Protein AF-A0A8X6G9B3-F1 (afdb_monomer_lite)

Radius of gyration: 15.88 Å; chains: 1; bounding box: 30×25×44 Å

Structure (mmCIF, N/CA/C/O backbone):
data_AF-A0A8X6G9B3-F1
#
_entry.id   AF-A0A8X6G9B3-F1
#
loop_
_atom_site.group_PDB
_atom_site.id
_atom_site.type_symbol
_atom_site.label_atom_id
_at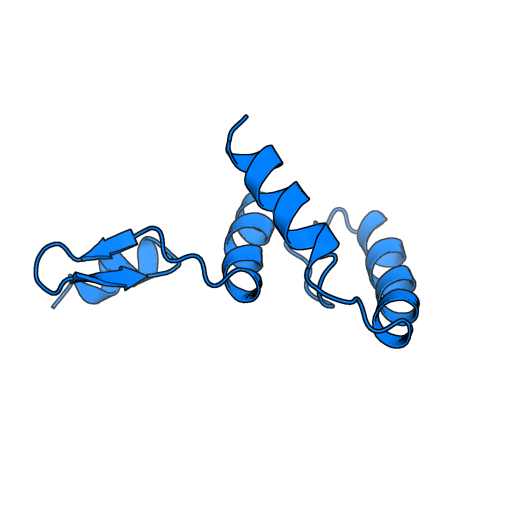om_site.label_alt_id
_atom_site.label_comp_id
_atom_site.label_asym_id
_atom_site.label_entity_id
_atom_site.label_seq_id
_atom_site.pdbx_PDB_ins_code
_atom_site.Cartn_x
_atom_site.Cartn_y
_atom_site.Cartn_z
_atom_site.occupancy
_atom_site.B_iso_or_equiv
_atom_site.auth_seq_id
_atom_site.auth_comp_id
_atom_site.auth_asym_id
_atom_site.auth_atom_id
_atom_site.pdbx_PDB_model_num
ATOM 1 N N . MET A 1 1 ? -12.645 -11.717 -8.247 1.00 44.47 1 MET A N 1
ATOM 2 C CA . MET A 1 1 ? -13.353 -10.842 -9.209 1.00 44.47 1 MET A CA 1
ATOM 3 C C . MET A 1 1 ? -13.541 -9.406 -8.705 1.00 44.47 1 MET A C 1
ATOM 5 O O . MET A 1 1 ? -13.356 -8.497 -9.496 1.00 44.47 1 MET A O 1
ATOM 9 N N . HIS A 1 2 ? -13.801 -9.162 -7.410 1.00 34.28 2 HIS A N 1
ATOM 10 C CA . HIS A 1 2 ? -13.933 -7.798 -6.848 1.00 34.28 2 HIS A CA 1
ATOM 11 C C . HIS A 1 2 ? -12.637 -6.956 -6.898 1.00 34.28 2 HIS A C 1
ATOM 13 O O . HIS A 1 2 ? -12.673 -5.749 -7.094 1.00 34.28 2 HIS A O 1
ATOM 19 N N . TYR A 1 3 ? -11.480 -7.620 -6.797 1.00 34.94 3 TYR A N 1
ATOM 20 C CA . TYR A 1 3 ? -10.151 -6.999 -6.862 1.00 34.94 3 TYR A CA 1
ATOM 21 C C . TYR A 1 3 ? -9.832 -6.365 -8.227 1.00 34.94 3 TYR A C 1
ATOM 23 O O . TYR A 1 3 ? -9.196 -5.323 -8.285 1.00 34.94 3 TYR A O 1
ATOM 31 N N . LEU A 1 4 ? -10.300 -6.968 -9.327 1.00 36.03 4 LEU A N 1
ATOM 32 C CA . LEU A 1 4 ? -10.053 -6.445 -10.675 1.00 36.03 4 LEU A CA 1
ATOM 33 C C . LEU A 1 4 ? -10.896 -5.190 -10.965 1.00 36.03 4 LEU A C 1
ATOM 35 O O . LEU A 1 4 ? -10.447 -4.303 -11.679 1.00 36.03 4 LEU A O 1
ATOM 39 N N . LYS A 1 5 ? -12.100 -5.106 -10.378 1.00 37.84 5 LYS A N 1
ATOM 40 C CA . LYS A 1 5 ? -13.041 -3.991 -10.558 1.00 37.84 5 LYS A CA 1
ATOM 41 C C . LYS A 1 5 ? -12.510 -2.697 -9.921 1.00 37.84 5 LYS A C 1
ATOM 43 O O . LYS A 1 5 ? -12.461 -1.675 -10.586 1.00 37.84 5 LYS A O 1
ATOM 48 N N . ILE A 1 6 ? -11.998 -2.783 -8.688 1.00 44.72 6 ILE A N 1
ATOM 49 C CA . ILE A 1 6 ? -11.429 -1.634 -7.954 1.00 44.72 6 ILE A CA 1
ATOM 50 C C . ILE A 1 6 ? -10.182 -1.074 -8.663 1.00 44.72 6 ILE A C 1
ATOM 52 O O . ILE A 1 6 ? -9.974 0.134 -8.692 1.00 44.72 6 ILE A O 1
ATOM 56 N N . VAL A 1 7 ? -9.369 -1.939 -9.278 1.00 46.47 7 VAL A N 1
ATOM 57 C CA . VAL A 1 7 ? -8.177 -1.520 -10.033 1.00 46.47 7 VAL A CA 1
ATOM 58 C C . VAL A 1 7 ? -8.556 -0.780 -11.323 1.00 46.47 7 VAL A C 1
ATOM 60 O O . VAL A 1 7 ? -7.916 0.214 -11.646 1.00 46.47 7 VAL A O 1
ATOM 63 N N . CYS A 1 8 ? -9.608 -1.200 -12.035 1.00 39.88 8 CYS A N 1
ATOM 64 C CA . CYS A 1 8 ? -10.059 -0.517 -13.254 1.00 39.88 8 CYS A CA 1
ATOM 65 C C . CYS A 1 8 ? -10.603 0.897 -12.997 1.00 39.88 8 CYS A C 1
ATOM 67 O O . CYS A 1 8 ? -10.312 1.797 -13.782 1.00 39.88 8 CYS A O 1
ATOM 69 N N . ASP A 1 9 ? -11.326 1.118 -11.895 1.00 38.69 9 ASP A N 1
ATOM 70 C CA . ASP A 1 9 ? -11.927 2.427 -11.596 1.00 38.69 9 ASP A CA 1
ATOM 71 C C . ASP A 1 9 ? -10.877 3.480 -11.150 1.00 38.69 9 ASP A C 1
ATOM 73 O O . ASP A 1 9 ? -11.061 4.683 -11.353 1.00 38.69 9 ASP A O 1
ATOM 77 N N . LEU A 1 10 ? -9.722 3.051 -10.614 1.00 43.41 10 LEU A N 1
ATOM 78 C CA . LEU A 1 10 ? -8.595 3.935 -10.258 1.00 43.41 10 LEU A CA 1
ATOM 79 C C . LEU A 1 10 ? -7.682 4.309 -11.441 1.00 43.41 10 LEU A C 1
ATOM 81 O O . LEU A 1 10 ? -6.981 5.318 -11.374 1.00 43.41 10 LEU A O 1
ATOM 85 N N . LEU A 1 11 ? -7.684 3.529 -12.526 1.00 46.28 11 LEU A N 1
ATOM 86 C CA . LEU A 1 11 ? -6.856 3.801 -13.710 1.00 46.28 11 LEU A CA 1
ATOM 87 C C . LEU A 1 11 ? -7.401 4.952 -14.576 1.00 46.28 11 LEU A C 1
ATOM 89 O O . LEU A 1 11 ? -6.647 5.531 -15.351 1.00 46.28 11 LEU A O 1
ATOM 93 N N . LEU A 1 12 ? -8.683 5.311 -14.431 1.00 46.22 12 LEU A N 1
ATOM 94 C CA . LEU A 1 12 ? -9.320 6.411 -15.173 1.00 46.22 12 LEU A CA 1
ATOM 95 C C . LEU A 1 12 ? -9.260 7.766 -14.447 1.00 46.22 12 LEU A C 1
ATOM 97 O O . LEU A 1 12 ? -9.397 8.804 -15.087 1.00 46.22 12 LEU A O 1
ATOM 101 N N . SER A 1 13 ? -9.062 7.778 -13.126 1.00 41.03 13 SER A N 1
ATOM 102 C CA . SER A 1 13 ? -9.171 8.991 -12.299 1.00 41.03 13 SER A CA 1
ATOM 103 C C . SER A 1 13 ? -7.838 9.694 -12.037 1.00 41.03 13 SER A C 1
ATOM 105 O O . SER A 1 13 ? -7.813 10.894 -11.767 1.00 41.03 13 SER A O 1
ATOM 107 N N . HIS A 1 14 ? -6.717 8.979 -12.112 1.00 46.81 14 HIS A N 1
ATOM 108 C CA . HIS A 1 14 ? -5.407 9.532 -11.786 1.00 46.81 14 HIS A CA 1
ATOM 109 C C . HIS A 1 14 ? -4.667 9.890 -13.072 1.00 46.81 14 HIS A C 1
ATOM 111 O O . HIS A 1 14 ? -3.973 9.055 -13.643 1.00 46.81 14 HIS A O 1
ATOM 117 N N . GLY A 1 15 ? -4.826 11.140 -13.522 1.00 49.00 15 GLY A N 1
ATOM 118 C CA . GLY A 1 15 ? -4.088 11.726 -14.640 1.00 49.00 15 GLY A CA 1
ATOM 119 C C . GLY A 1 15 ? -2.584 11.477 -14.514 1.00 49.00 15 GLY A C 1
ATOM 120 O O . GLY A 1 15 ? -1.876 12.164 -13.778 1.00 49.00 15 GLY A O 1
ATOM 121 N N . ILE A 1 16 ? -2.108 10.457 -15.225 1.00 55.81 16 ILE A N 1
ATOM 122 C CA . ILE A 1 16 ? -0.707 10.057 -15.270 1.00 55.81 16 ILE A CA 1
ATOM 123 C C . ILE A 1 16 ? 0.050 11.188 -15.964 1.00 55.81 16 ILE A C 1
ATOM 125 O O . ILE A 1 16 ? -0.122 11.432 -17.157 1.00 55.81 16 ILE A O 1
ATOM 129 N N . ASN A 1 17 ? 0.872 11.908 -15.203 1.00 44.59 17 ASN A N 1
ATOM 130 C CA . ASN A 1 17 ? 1.718 12.968 -15.734 1.00 44.59 17 ASN A CA 1
ATOM 131 C C . ASN A 1 17 ? 2.695 12.331 -16.741 1.00 44.59 17 ASN A C 1
ATOM 133 O O . ASN A 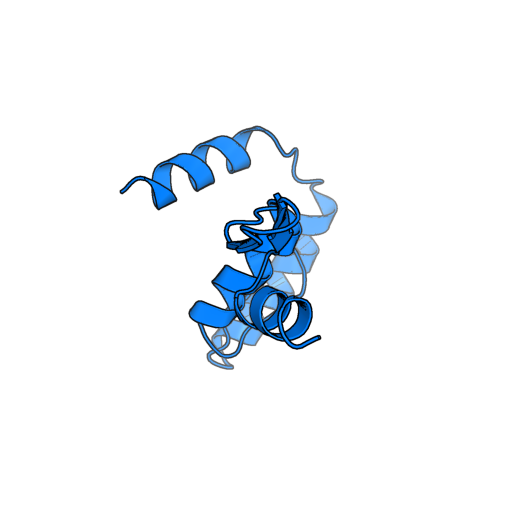1 17 ? 3.498 11.475 -16.364 1.00 44.59 17 ASN A O 1
ATOM 137 N N . GLN A 1 18 ? 2.597 12.698 -18.024 1.00 52.12 18 GLN A N 1
ATOM 138 C CA . GLN A 1 18 ? 3.253 12.006 -19.150 1.00 52.12 18 GLN A CA 1
ATOM 139 C C . GLN A 1 18 ? 4.781 11.845 -18.983 1.00 52.12 18 GLN A C 1
ATOM 141 O O . GLN A 1 18 ? 5.362 10.897 -19.510 1.00 52.12 18 GLN A O 1
ATOM 146 N N . GLY A 1 19 ? 5.432 12.708 -18.192 1.00 49.62 19 GLY A N 1
ATOM 147 C CA . GLY A 1 19 ? 6.861 12.608 -17.869 1.00 49.62 19 GLY A CA 1
ATOM 148 C C . GLY A 1 19 ? 7.248 11.427 -16.963 1.00 49.62 19 GLY A C 1
ATOM 149 O O . GLY A 1 19 ? 8.352 10.902 -17.083 1.00 49.62 19 GLY A O 1
ATOM 150 N N . ILE A 1 20 ? 6.345 10.956 -16.096 1.00 50.88 20 ILE A N 1
ATOM 151 C CA . ILE A 1 20 ? 6.593 9.817 -15.191 1.00 50.88 20 ILE A CA 1
ATOM 152 C C . ILE A 1 20 ? 6.568 8.492 -15.973 1.00 50.88 20 ILE A C 1
ATOM 154 O O . ILE A 1 20 ? 7.385 7.603 -15.726 1.00 50.88 20 ILE A O 1
ATOM 158 N N . PHE A 1 21 ? 5.706 8.400 -16.990 1.00 52.22 21 PHE A N 1
ATOM 159 C CA . PHE A 1 21 ? 5.531 7.208 -17.825 1.00 52.22 21 PHE A CA 1
ATOM 160 C C . PHE A 1 21 ? 6.799 6.832 -18.615 1.00 52.22 21 PHE A C 1
ATOM 162 O O . PHE A 1 21 ? 7.174 5.659 -18.684 1.00 52.22 21 PHE A O 1
ATOM 169 N N . LEU A 1 22 ? 7.511 7.824 -19.168 1.00 54.53 22 LEU A N 1
ATOM 170 C CA . LEU A 1 22 ? 8.731 7.589 -19.953 1.00 54.53 22 LEU A CA 1
ATOM 171 C C . LEU A 1 22 ? 9.889 7.058 -19.094 1.00 54.53 22 LEU A C 1
ATOM 173 O O . LEU A 1 22 ? 10.616 6.159 -19.522 1.00 54.53 22 LEU A O 1
ATOM 177 N N . ALA A 1 23 ? 10.039 7.559 -17.867 1.00 54.81 23 ALA A N 1
ATOM 178 C CA . ALA A 1 23 ? 11.104 7.130 -16.966 1.00 54.81 23 ALA A CA 1
ATOM 179 C C . ALA A 1 23 ? 10.842 5.723 -16.376 1.00 54.81 23 ALA A C 1
ATOM 181 O O . ALA A 1 23 ? 11.770 4.922 -16.239 1.00 54.81 23 ALA A O 1
ATOM 182 N N . GLN A 1 24 ? 9.579 5.359 -16.124 1.00 60.28 24 GLN A N 1
ATOM 183 C CA . GLN A 1 24 ? 9.191 4.024 -15.639 1.00 60.28 24 GLN A CA 1
ATOM 184 C C . GLN A 1 24 ? 9.380 2.902 -16.674 1.00 60.28 24 GLN A C 1
ATOM 186 O O . GLN A 1 24 ? 9.643 1.755 -16.303 1.00 60.28 24 GLN A O 1
ATOM 191 N N . ALA A 1 25 ? 9.308 3.204 -17.973 1.00 62.97 25 ALA A N 1
ATOM 192 C CA . ALA A 1 25 ? 9.489 2.200 -19.022 1.00 62.97 25 ALA A CA 1
ATOM 193 C C . ALA A 1 25 ? 10.887 1.547 -18.993 1.00 62.97 25 ALA A C 1
ATOM 195 O O . ALA A 1 25 ? 11.016 0.353 -19.269 1.00 62.97 25 ALA A O 1
ATOM 196 N N . SER A 1 26 ? 11.932 2.301 -18.633 1.00 62.94 26 SER A N 1
ATOM 197 C CA . SER A 1 26 ? 13.299 1.775 -18.476 1.00 62.94 26 SER A CA 1
ATOM 198 C C . SER A 1 26 ? 13.428 0.874 -17.239 1.00 62.94 26 SER A C 1
ATOM 200 O O . SER A 1 26 ? 13.975 -0.229 -17.313 1.00 62.94 26 SER A O 1
ATOM 202 N N . HIS A 1 27 ? 12.821 1.298 -16.124 1.00 67.75 27 HIS A N 1
ATOM 203 C CA . HIS A 1 27 ? 12.767 0.552 -14.860 1.00 67.75 27 HIS A CA 1
ATOM 204 C C . HIS A 1 27 ? 12.163 -0.844 -15.049 1.00 67.75 27 HIS A C 1
ATOM 206 O O . HIS A 1 27 ? 12.783 -1.851 -14.708 1.00 67.75 27 HIS A O 1
ATOM 212 N N . VAL A 1 28 ? 10.987 -0.927 -15.676 1.00 65.44 28 VAL A N 1
ATOM 213 C CA . VAL A 1 28 ? 10.272 -2.196 -15.904 1.00 65.44 28 VAL A CA 1
ATOM 214 C C . VAL A 1 28 ? 11.044 -3.130 -16.848 1.00 65.44 28 VAL A C 1
ATOM 216 O O . VAL A 1 28 ? 11.059 -4.345 -16.635 1.00 65.44 28 VAL A O 1
ATOM 219 N N . LYS A 1 29 ? 11.724 -2.584 -17.868 1.00 63.47 29 LYS A N 1
ATOM 220 C CA . LYS A 1 29 ? 12.507 -3.366 -18.842 1.00 63.47 29 LYS A CA 1
ATOM 221 C C . LYS A 1 29 ? 13.693 -4.086 -18.198 1.00 63.47 29 LYS A C 1
ATOM 223 O O . LYS A 1 29 ? 13.877 -5.273 -18.456 1.00 63.47 29 LYS A O 1
ATOM 228 N N . HIS A 1 30 ? 14.456 -3.408 -17.338 1.00 60.75 30 HIS A N 1
ATOM 229 C CA . HIS A 1 30 ? 15.620 -4.009 -16.674 1.00 60.75 30 HIS A CA 1
ATOM 230 C C . HIS A 1 30 ? 15.212 -5.101 -15.667 1.00 60.75 30 HIS A C 1
ATOM 232 O O . HIS A 1 30 ? 15.848 -6.145 -15.555 1.00 60.75 30 HIS A O 1
ATOM 238 N N . LEU A 1 31 ? 14.091 -4.915 -14.971 1.00 66.69 31 LEU A N 1
ATOM 239 C CA . LEU A 1 31 ? 13.638 -5.837 -13.922 1.00 66.69 31 LEU A CA 1
ATOM 240 C C . LEU A 1 31 ? 13.010 -7.121 -14.452 1.00 66.69 31 LEU A C 1
ATOM 242 O O . LEU A 1 31 ? 13.022 -8.137 -13.753 1.00 66.69 31 LEU A O 1
ATOM 246 N N . LYS A 1 32 ? 12.522 -7.099 -15.697 1.00 60.59 32 LYS A N 1
ATOM 247 C CA . LYS A 1 32 ? 12.055 -8.299 -16.394 1.00 60.59 32 LYS A CA 1
ATOM 248 C C . LYS A 1 32 ? 13.178 -9.337 -16.548 1.00 60.59 32 LYS A C 1
ATOM 250 O O . LYS A 1 32 ? 12.889 -10.529 -16.518 1.00 60.59 32 LYS A O 1
ATOM 255 N N . ALA A 1 33 ? 14.441 -8.901 -16.623 1.00 62.53 33 ALA A N 1
ATOM 256 C CA . ALA A 1 33 ? 15.608 -9.787 -16.601 1.00 62.53 33 ALA A CA 1
ATOM 257 C C . ALA A 1 33 ? 15.931 -10.320 -15.188 1.00 62.53 33 ALA A C 1
ATOM 259 O O . ALA A 1 33 ? 16.376 -11.456 -15.047 1.00 62.53 33 ALA A O 1
ATOM 260 N N . ASN A 1 34 ? 15.619 -9.551 -14.138 1.00 69.31 34 ASN A N 1
ATOM 261 C CA . ASN A 1 34 ? 15.934 -9.872 -12.738 1.00 69.31 34 ASN A CA 1
ATOM 262 C C . ASN A 1 34 ? 14.822 -10.647 -11.995 1.00 69.31 34 ASN A C 1
ATOM 264 O O . ASN A 1 34 ? 14.911 -10.823 -10.782 1.00 69.31 34 ASN A O 1
ATOM 268 N N . ARG A 1 35 ? 13.766 -11.107 -12.692 1.00 77.38 35 ARG A N 1
ATOM 269 C CA . ARG A 1 35 ? 12.588 -11.810 -12.119 1.00 77.38 35 ARG A CA 1
ATOM 270 C C . ARG A 1 35 ? 11.890 -11.068 -10.962 1.00 77.38 35 ARG A C 1
ATOM 272 O O . ARG A 1 35 ? 11.189 -11.689 -10.165 1.00 77.38 35 ARG A O 1
ATOM 279 N N . LEU A 1 36 ? 12.053 -9.750 -10.872 1.00 85.94 36 LEU A N 1
ATOM 280 C CA . LEU A 1 36 ? 11.365 -8.926 -9.879 1.00 85.94 36 LEU A CA 1
ATOM 281 C C . LEU A 1 36 ? 9.978 -8.509 -10.387 1.00 85.94 36 LEU A C 1
ATOM 283 O O . LEU A 1 36 ? 9.703 -8.516 -11.586 1.00 85.94 36 LEU A O 1
ATOM 287 N N . PHE A 1 37 ? 9.108 -8.117 -9.460 1.00 83.75 37 PHE A N 1
ATOM 288 C CA . PHE A 1 37 ? 7.760 -7.619 -9.718 1.00 83.75 37 PHE A CA 1
ATOM 289 C C . PHE A 1 37 ? 7.753 -6.084 -9.615 1.00 83.75 37 PHE A C 1
ATOM 291 O O . PHE A 1 37 ? 7.731 -5.557 -8.498 1.00 83.75 37 PHE A O 1
ATOM 298 N N . PRO A 1 38 ? 7.815 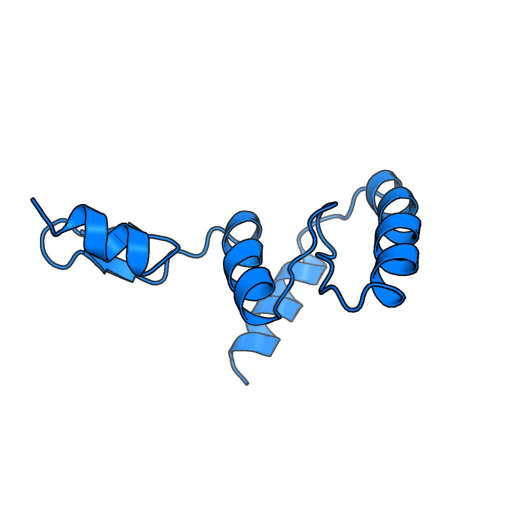-5.349 -10.740 1.00 80.94 38 PRO A N 1
ATOM 299 C CA . PRO A 1 38 ? 7.851 -3.891 -10.726 1.00 80.94 38 PRO A CA 1
ATOM 300 C C . PRO A 1 38 ? 6.483 -3.284 -10.394 1.00 80.94 38 PRO A C 1
ATOM 302 O O . PRO A 1 38 ? 5.442 -3.835 -10.752 1.00 80.94 38 PRO A O 1
ATOM 305 N N . CYS A 1 39 ? 6.500 -2.129 -9.731 1.00 81.12 39 CYS A N 1
ATOM 306 C CA . CYS A 1 39 ? 5.344 -1.249 -9.597 1.00 81.12 39 CYS A CA 1
ATOM 307 C C . CYS A 1 39 ? 5.190 -0.392 -10.859 1.00 81.12 39 CYS A C 1
ATOM 309 O O . CYS A 1 39 ? 6.181 0.079 -11.414 1.00 81.12 39 CYS A O 1
ATOM 311 N N . ASP A 1 40 ? 3.956 -0.177 -11.305 1.00 76.69 40 ASP A N 1
ATOM 312 C CA . ASP A 1 40 ? 3.636 0.688 -12.446 1.00 76.69 40 ASP A CA 1
ATOM 313 C C . ASP A 1 40 ? 3.377 2.150 -12.038 1.00 76.69 40 ASP A C 1
ATOM 315 O O . ASP A 1 40 ? 3.315 3.026 -12.894 1.00 76.69 40 ASP A O 1
ATOM 319 N N . GLN A 1 41 ? 3.298 2.447 -10.736 1.00 76.75 41 GLN A N 1
ATOM 320 C CA . GLN A 1 41 ? 3.087 3.802 -10.208 1.00 76.75 41 GLN A CA 1
ATOM 321 C C . GLN A 1 41 ? 4.345 4.444 -9.602 1.00 76.75 41 GLN A C 1
ATOM 323 O O . GLN A 1 41 ? 4.339 5.634 -9.290 1.00 76.75 41 GLN A O 1
ATOM 328 N N . CYS A 1 42 ? 5.441 3.694 -9.431 1.00 82.56 42 CYS A N 1
ATOM 329 C CA . CYS A 1 42 ? 6.728 4.239 -8.982 1.00 82.56 42 CYS A CA 1
ATOM 330 C C . CYS A 1 42 ? 7.919 3.338 -9.357 1.00 82.56 42 CYS A C 1
ATOM 332 O O . CYS A 1 42 ? 7.743 2.258 -9.908 1.00 82.56 42 CYS A O 1
ATOM 334 N N . PHE A 1 43 ? 9.139 3.751 -9.003 1.00 83.56 43 PHE A N 1
ATOM 335 C CA . PHE A 1 43 ? 10.380 2.987 -9.202 1.00 83.56 43 PHE A CA 1
ATOM 336 C C . PHE A 1 43 ? 10.617 1.910 -8.125 1.00 83.56 43 PHE A C 1
ATOM 338 O O . PHE A 1 43 ? 11.752 1.627 -7.748 1.00 83.56 43 PHE A O 1
ATOM 345 N N . TYR A 1 44 ? 9.556 1.316 -7.578 1.00 84.12 44 TYR A N 1
ATOM 346 C CA . TYR A 1 44 ? 9.680 0.208 -6.631 1.00 84.12 44 TYR A CA 1
ATOM 347 C C . TYR A 1 44 ? 9.601 -1.143 -7.342 1.00 84.12 44 TYR A C 1
ATOM 349 O O . TYR A 1 44 ? 8.889 -1.308 -8.334 1.00 84.12 44 TYR A O 1
ATOM 357 N N . SER A 1 45 ? 10.303 -2.127 -6.786 1.00 85.56 45 SER A N 1
ATOM 358 C CA . SER A 1 45 ? 10.328 -3.501 -7.280 1.00 85.56 45 SER A CA 1
ATOM 359 C C . SER A 1 45 ? 10.269 -4.451 -6.099 1.00 85.56 45 SER A C 1
ATOM 361 O O . SER A 1 45 ? 11.040 -4.324 -5.149 1.00 85.56 45 SER A O 1
ATOM 363 N N . ALA A 1 46 ? 9.359 -5.411 -6.161 1.00 87.06 46 ALA A N 1
ATOM 364 C CA . ALA A 1 46 ? 9.218 -6.438 -5.149 1.00 87.06 46 ALA A CA 1
ATOM 365 C C . ALA A 1 46 ? 9.870 -7.746 -5.601 1.00 87.06 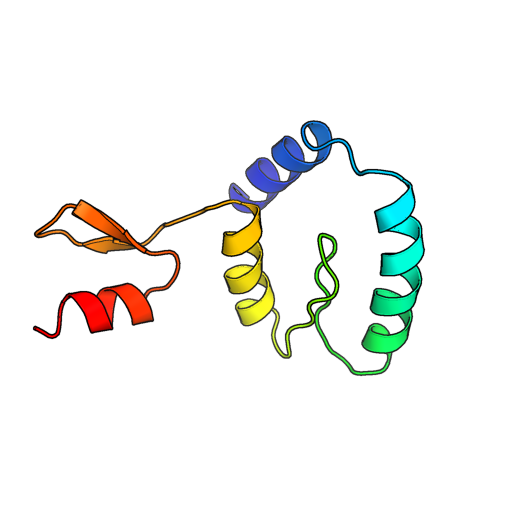46 ALA A C 1
ATOM 367 O O . ALA A 1 46 ? 9.860 -8.085 -6.781 1.00 87.06 46 ALA A O 1
ATOM 368 N N . ILE A 1 47 ? 10.376 -8.523 -4.647 1.00 87.94 47 ILE A N 1
ATOM 369 C CA . ILE A 1 47 ? 10.885 -9.878 -4.911 1.00 87.94 47 ILE A CA 1
ATOM 370 C C . ILE A 1 47 ? 9.722 -10.858 -5.118 1.00 87.94 47 ILE A C 1
ATOM 372 O O . ILE A 1 47 ? 9.843 -11.832 -5.854 1.00 87.94 47 ILE A O 1
ATOM 376 N N . SER A 1 48 ? 8.564 -10.579 -4.512 1.00 85.81 48 SER A N 1
ATOM 377 C CA . SER A 1 48 ? 7.365 -11.403 -4.634 1.00 85.81 48 SER A CA 1
ATOM 378 C C . SER A 1 48 ? 6.140 -10.584 -5.040 1.00 85.81 48 SER A C 1
ATOM 380 O O . SER A 1 48 ? 5.995 -9.410 -4.688 1.00 85.81 48 SER A O 1
ATOM 382 N N . LYS A 1 49 ? 5.186 -11.236 -5.714 1.00 83.50 49 LYS A N 1
ATOM 383 C CA . LYS A 1 49 ? 3.880 -10.639 -6.028 1.00 83.50 49 LYS A CA 1
ATOM 384 C C . LYS A 1 49 ? 3.135 -10.191 -4.764 1.00 83.50 49 LYS A C 1
ATOM 386 O O . LYS A 1 49 ? 2.463 -9.165 -4.780 1.00 83.50 49 LYS A O 1
ATOM 391 N N . ALA A 1 50 ? 3.267 -10.931 -3.661 1.00 84.69 50 ALA A N 1
ATOM 392 C CA . ALA A 1 50 ? 2.630 -10.585 -2.392 1.00 84.69 50 ALA A CA 1
ATOM 393 C C . ALA A 1 50 ? 3.167 -9.264 -1.821 1.00 84.69 50 ALA A C 1
ATOM 395 O O . ALA A 1 50 ? 2.398 -8.468 -1.281 1.00 84.69 50 ALA A O 1
ATOM 396 N N . ASP A 1 51 ? 4.467 -9.006 -1.964 1.00 86.88 51 ASP A N 1
ATOM 397 C CA . ASP A 1 51 ? 5.074 -7.755 -1.510 1.00 86.88 51 ASP A CA 1
ATOM 398 C C . ASP A 1 51 ? 4.720 -6.584 -2.427 1.00 86.88 51 ASP A C 1
ATOM 400 O O . ASP A 1 51 ? 4.479 -5.487 -1.925 1.00 86.88 51 ASP A O 1
ATOM 404 N N . LEU A 1 52 ? 4.554 -6.824 -3.733 1.00 85.44 52 LEU A N 1
ATOM 405 C CA . LEU A 1 52 ? 4.017 -5.815 -4.648 1.00 85.44 52 LEU A CA 1
ATOM 406 C C . LEU A 1 52 ? 2.570 -5.430 -4.282 1.00 85.44 52 LEU A C 1
ATOM 408 O O . LEU A 1 52 ? 2.238 -4.250 -4.221 1.00 85.44 52 LEU A O 1
ATOM 412 N N . VAL A 1 53 ? 1.713 -6.400 -3.947 1.00 85.00 53 VAL A N 1
ATOM 413 C CA . VAL A 1 53 ? 0.332 -6.129 -3.495 1.00 85.00 53 VAL A CA 1
ATOM 414 C C . VAL A 1 53 ? 0.313 -5.326 -2.192 1.00 85.00 53 VAL A C 1
ATOM 416 O O . VAL A 1 53 ? -0.466 -4.384 -2.050 1.00 85.00 53 VAL A O 1
ATOM 419 N N . LYS A 1 54 ? 1.181 -5.659 -1.229 1.00 86.12 54 LYS A N 1
ATOM 420 C CA . LYS A 1 54 ? 1.340 -4.861 -0.002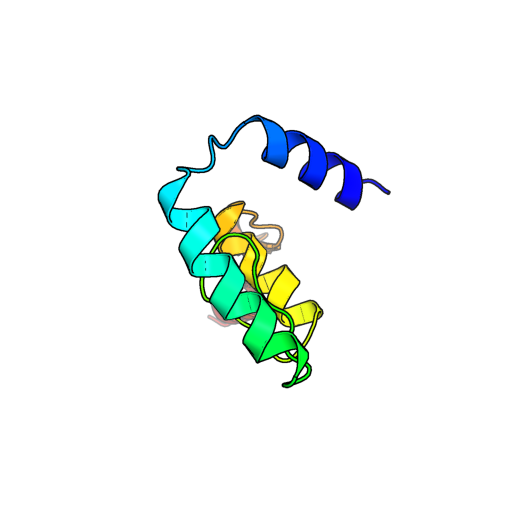 1.00 86.12 54 LYS A CA 1
ATOM 421 C C . LYS A 1 54 ? 1.822 -3.446 -0.319 1.00 86.12 54 LYS A C 1
ATOM 423 O O . LYS A 1 54 ? 1.351 -2.499 0.307 1.00 86.12 54 LYS A O 1
ATOM 428 N N . HIS A 1 55 ? 2.749 -3.309 -1.265 1.00 86.94 55 HIS A N 1
ATOM 429 C CA . HIS A 1 55 ? 3.275 -2.027 -1.710 1.00 86.94 55 HIS A CA 1
ATOM 430 C C . HIS A 1 55 ? 2.180 -1.145 -2.326 1.00 86.94 55 HIS A C 1
ATOM 432 O O . HIS A 1 55 ? 2.096 0.022 -1.953 1.00 86.94 55 HIS A O 1
ATOM 438 N N . TYR A 1 56 ? 1.283 -1.696 -3.155 1.00 83.69 56 TYR A N 1
ATOM 439 C CA . TYR A 1 56 ? 0.172 -0.939 -3.752 1.00 83.69 56 TYR A CA 1
ATOM 440 C C . TYR A 1 56 ? -0.728 -0.244 -2.727 1.00 83.69 56 TYR A C 1
ATOM 442 O O . TYR A 1 56 ? -1.270 0.819 -3.017 1.00 83.69 56 TYR A O 1
ATOM 450 N N . ARG A 1 57 ? -0.812 -0.751 -1.491 1.00 86.56 57 ARG A N 1
ATOM 451 C CA . ARG A 1 57 ? -1.543 -0.082 -0.398 1.00 86.56 57 ARG A CA 1
ATOM 452 C C . ARG A 1 57 ? -0.985 1.302 -0.050 1.00 86.56 57 ARG A C 1
ATOM 454 O O . ARG A 1 57 ? -1.686 2.094 0.570 1.00 86.56 57 ARG A O 1
ATOM 461 N N . LYS A 1 58 ? 0.265 1.610 -0.422 1.00 85.38 58 LYS A N 1
ATOM 462 C CA . LYS A 1 58 ? 0.840 2.960 -0.302 1.00 85.38 58 LYS A CA 1
ATOM 463 C C . LYS A 1 58 ? 0.254 3.934 -1.322 1.00 85.38 58 LYS A C 1
ATOM 465 O O . LYS A 1 58 ? 0.143 5.110 -1.008 1.00 85.38 58 LYS A O 1
ATOM 470 N N . HIS A 1 59 ? -0.114 3.440 -2.501 1.00 82.81 59 HIS A N 1
ATOM 471 C CA . HIS A 1 59 ? -0.723 4.235 -3.561 1.00 82.81 59 HIS A CA 1
ATOM 472 C C . HIS A 1 59 ? -2.231 4.379 -3.355 1.00 82.81 59 HIS A C 1
ATOM 474 O O . HIS A 1 59 ? -2.762 5.479 -3.445 1.00 82.81 59 HIS A O 1
ATOM 480 N N . THR A 1 60 ? -2.915 3.285 -3.010 1.00 82.94 60 THR A N 1
ATOM 481 C CA . THR A 1 60 ? -4.376 3.282 -2.821 1.00 82.94 60 THR A CA 1
ATOM 482 C C . THR A 1 60 ? -4.816 3.787 -1.448 1.00 82.94 60 THR A C 1
ATOM 484 O O . THR A 1 60 ? -5.987 4.087 -1.244 1.00 82.94 60 THR A O 1
ATOM 487 N N . GLY A 1 61 ? -3.908 3.826 -0.469 1.00 84.75 61 GLY A N 1
ATOM 488 C CA . GLY A 1 61 ? -4.239 4.164 0.916 1.00 84.75 61 GLY A CA 1
ATOM 489 C C . GLY A 1 61 ? -5.039 3.082 1.651 1.00 84.75 61 GLY A C 1
ATOM 490 O O . GLY A 1 61 ? -5.469 3.308 2.784 1.00 84.75 61 GLY A O 1
ATOM 491 N N . GLU A 1 62 ? -5.226 1.898 1.058 1.00 86.25 62 GLU A N 1
ATOM 492 C CA . GLU A 1 62 ? -6.009 0.818 1.657 1.00 86.25 62 GLU A CA 1
ATOM 493 C C . GLU A 1 62 ? -5.452 0.369 3.018 1.00 86.25 62 GLU A C 1
ATOM 495 O O . GLU A 1 62 ? -4.290 -0.028 3.178 1.00 86.25 62 GLU A O 1
ATOM 500 N N . ARG A 1 63 ? -6.333 0.360 4.022 1.00 88.50 63 ARG A N 1
ATOM 501 C CA . ARG A 1 63 ? -6.043 -0.100 5.386 1.00 88.50 63 ARG A CA 1
ATOM 502 C C . ARG A 1 63 ? -7.065 -1.158 5.806 1.00 88.50 63 ARG A C 1
ATOM 504 O O . ARG A 1 63 ? -8.047 -0.825 6.477 1.00 88.50 63 ARG A O 1
ATOM 511 N N . PRO A 1 64 ? -6.885 -2.420 5.377 1.00 87.31 64 PRO A N 1
ATOM 512 C CA . PRO A 1 64 ? -7.876 -3.474 5.589 1.00 87.31 64 PRO A CA 1
ATOM 513 C C . PRO A 1 64 ? -7.898 -4.023 7.021 1.00 87.31 64 PRO A C 1
ATOM 515 O O . PRO A 1 64 ? -8.862 -4.673 7.401 1.00 87.31 64 PRO A O 1
ATOM 518 N N . HIS A 1 65 ? -6.860 -3.787 7.825 1.00 90.38 65 HIS A N 1
ATOM 519 C CA . HIS A 1 65 ? -6.758 -4.363 9.166 1.00 90.38 65 HIS A CA 1
ATOM 520 C C . HIS A 1 65 ? -7.199 -3.344 10.214 1.00 90.38 65 HIS A C 1
ATOM 522 O O . HIS A 1 65 ? -6.584 -2.289 10.303 1.00 90.38 65 HIS A O 1
ATOM 528 N N . CYS A 1 66 ? -8.223 -3.645 11.009 1.00 93.12 66 CYS A N 1
ATOM 529 C CA . CYS A 1 66 ? -8.716 -2.767 12.070 1.00 93.12 66 CYS A CA 1
ATOM 530 C C . CYS A 1 66 ? -8.364 -3.341 13.445 1.00 93.12 66 CYS A C 1
ATOM 532 O O . CYS A 1 66 ? -8.451 -4.549 13.642 1.00 93.12 66 CYS A O 1
ATOM 534 N N . CYS A 1 67 ? -7.963 -2.484 14.380 1.00 94.75 67 CYS A N 1
ATOM 535 C CA . CYS A 1 67 ? -7.938 -2.824 15.796 1.00 94.75 67 CYS A CA 1
ATOM 536 C C . CYS A 1 67 ? -9.364 -2.758 16.343 1.00 94.75 67 CYS A C 1
ATOM 538 O O . CYS A 1 67 ? -10.030 -1.740 16.167 1.00 94.75 67 CYS A O 1
ATOM 540 N N . GLU A 1 68 ? -9.821 -3.823 16.992 1.00 92.38 68 GLU A N 1
ATOM 541 C CA . GLU A 1 68 ? -11.179 -3.902 17.545 1.00 92.38 68 GLU A CA 1
ATOM 542 C C . GLU A 1 68 ? -11.343 -3.034 18.799 1.00 92.38 68 GLU A C 1
ATOM 544 O O . GLU A 1 68 ? -12.430 -2.535 19.059 1.00 92.38 68 GLU A O 1
ATOM 549 N N . PHE A 1 69 ? -10.252 -2.769 19.525 1.00 91.25 69 PHE A N 1
ATOM 550 C CA . PHE A 1 69 ? -10.291 -1.991 20.766 1.00 91.25 69 PHE A CA 1
ATOM 551 C C . PHE A 1 69 ? -10.287 -0.476 20.542 1.00 91.25 69 PH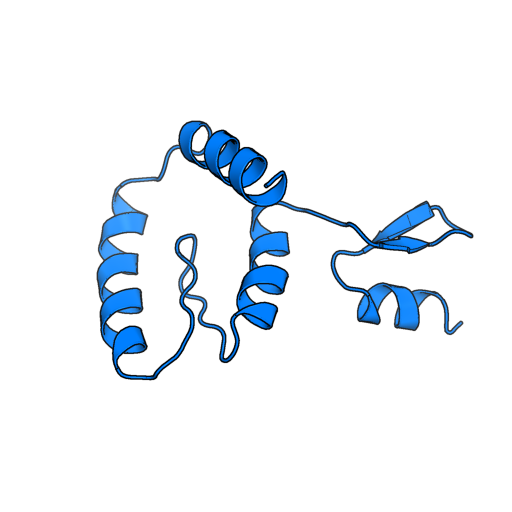E A C 1
ATOM 553 O O . PHE A 1 69 ? -10.979 0.254 21.240 1.00 91.25 69 PHE A O 1
ATOM 560 N N . CYS A 1 70 ? -9.502 0.019 19.580 1.00 94.75 70 CYS A N 1
ATOM 561 C CA . CYS A 1 70 ? -9.334 1.462 19.353 1.00 94.75 70 CYS A CA 1
ATOM 562 C C . CYS A 1 70 ? -9.811 1.936 17.972 1.00 94.75 70 CYS A C 1
ATOM 564 O O . CYS A 1 70 ? -9.665 3.109 17.638 1.00 94.75 70 CYS A O 1
ATOM 566 N N . GLY A 1 71 ? -10.296 1.030 17.116 1.00 92.19 71 GLY A N 1
ATOM 567 C CA . GLY A 1 71 ? -10.751 1.348 15.757 1.00 92.19 71 GLY A CA 1
ATOM 568 C C . GLY A 1 71 ? -9.638 1.731 14.771 1.00 92.19 71 GLY A C 1
ATOM 569 O O . GLY A 1 71 ? -9.905 2.024 13.602 1.00 92.19 71 GLY A O 1
ATOM 570 N N . ARG A 1 72 ? -8.365 1.740 15.195 1.00 94.19 72 ARG A N 1
ATOM 571 C CA . ARG A 1 72 ? -7.251 2.164 14.338 1.00 94.19 72 ARG A CA 1
ATOM 572 C C . ARG A 1 72 ? -7.031 1.179 13.194 1.00 94.19 72 ARG A C 1
ATOM 574 O O . ARG A 1 72 ? -6.929 -0.029 13.403 1.00 94.19 72 ARG A O 1
ATOM 581 N N . ARG A 1 73 ? -6.903 1.709 11.973 1.00 93.12 73 ARG A N 1
ATOM 582 C CA . ARG A 1 73 ? -6.710 0.912 10.754 1.00 93.12 73 ARG A CA 1
ATOM 583 C C . ARG A 1 73 ? -5.253 0.883 10.299 1.00 93.12 73 ARG A C 1
ATOM 585 O O . ARG A 1 73 ? -4.562 1.901 10.306 1.00 93.12 73 ARG A O 1
ATOM 592 N N . PHE A 1 74 ? -4.814 -0.273 9.820 1.00 92.56 74 PHE A N 1
ATOM 593 C CA . PHE A 1 74 ? -3.453 -0.562 9.391 1.00 92.56 74 PHE A CA 1
ATOM 594 C C . PHE A 1 74 ? -3.440 -1.163 7.987 1.00 92.56 74 PHE A C 1
ATOM 596 O O . PHE A 1 74 ? -4.287 -1.977 7.613 1.00 92.56 74 PHE A O 1
ATOM 603 N N . SER A 1 75 ? -2.423 -0.790 7.212 1.00 89.00 75 SER A N 1
ATOM 604 C CA . SER A 1 75 ? -2.186 -1.337 5.876 1.00 89.00 75 SER A CA 1
ATOM 605 C C . SER A 1 75 ? -1.625 -2.758 5.910 1.00 89.00 75 SER A C 1
ATOM 607 O O . SER A 1 75 ? -1.779 -3.475 4.931 1.00 89.00 75 SER A O 1
ATOM 609 N N . LEU A 1 76 ? -1.009 -3.207 7.012 1.00 91.50 76 LEU A N 1
ATOM 610 C CA . LEU A 1 76 ? -0.404 -4.541 7.146 1.00 91.50 76 LEU A CA 1
ATOM 611 C C . LEU A 1 76 ? -0.797 -5.218 8.465 1.00 91.50 76 LEU A C 1
ATOM 613 O O . LEU A 1 76 ? -0.784 -4.580 9.517 1.00 91.50 76 LEU A O 1
ATOM 617 N N . LYS A 1 77 ? -1.042 -6.537 8.427 1.00 90.62 77 LYS A N 1
ATOM 618 C CA . LYS A 1 77 ? -1.373 -7.354 9.611 1.00 90.62 77 LYS A CA 1
ATOM 619 C C . LYS A 1 77 ? -0.292 -7.290 10.693 1.00 90.62 77 LYS A C 1
ATOM 621 O O . LYS A 1 77 ? -0.613 -7.218 11.871 1.00 90.62 77 LYS A O 1
ATOM 626 N N . GLN A 1 78 ? 0.984 -7.278 10.308 1.00 92.44 78 GLN A N 1
ATOM 627 C CA . GLN A 1 78 ? 2.097 -7.179 11.262 1.00 92.44 78 GLN A CA 1
ATOM 628 C C . GLN A 1 78 ? 2.093 -5.857 12.046 1.00 92.44 78 GLN A C 1
ATOM 630 O O . GLN A 1 78 ? 2.457 -5.845 13.218 1.00 92.44 78 GLN A O 1
ATOM 635 N N . ASN A 1 79 ? 1.631 -4.766 11.424 1.00 93.56 79 ASN A N 1
ATOM 636 C CA . ASN A 1 79 ? 1.525 -3.469 12.087 1.00 93.56 79 ASN A CA 1
ATOM 637 C C . ASN A 1 79 ? 0.385 -3.485 13.112 1.00 93.56 79 ASN A C 1
ATOM 639 O O . ASN A 1 79 ? 0.566 -2.975 14.210 1.00 93.56 79 ASN A O 1
ATOM 643 N N . LEU A 1 80 ? -0.744 -4.132 12.787 1.00 94.69 80 LEU A N 1
ATOM 644 C CA . LEU A 1 80 ? -1.820 -4.373 13.753 1.00 94.69 80 LEU A CA 1
ATOM 645 C C . LEU A 1 80 ? -1.344 -5.257 14.919 1.00 94.69 80 LEU A C 1
ATOM 647 O O . LEU A 1 80 ? -1.587 -4.922 16.071 1.00 94.69 80 LEU A O 1
ATOM 651 N N . ARG A 1 81 ? -0.621 -6.352 14.639 1.00 93.38 81 ARG A N 1
ATOM 652 C CA . ARG A 1 81 ? -0.080 -7.236 15.690 1.00 93.38 81 ARG A CA 1
ATOM 653 C C . ARG A 1 81 ? 0.837 -6.493 16.657 1.00 93.38 81 ARG A C 1
ATOM 655 O O . ARG A 1 81 ? 0.698 -6.666 17.855 1.00 93.38 81 ARG A O 1
ATOM 662 N N . ARG A 1 82 ? 1.745 -5.663 16.133 1.00 93.94 82 ARG A N 1
ATOM 663 C CA . ARG A 1 82 ? 2.638 -4.823 16.945 1.00 93.94 82 ARG A CA 1
ATOM 664 C C . ARG A 1 82 ? 1.877 -3.758 17.734 1.00 93.94 82 ARG A C 1
ATOM 666 O O . ARG A 1 82 ? 2.306 -3.363 18.804 1.00 93.94 82 ARG A O 1
ATOM 673 N N . HIS A 1 83 ? 0.774 -3.260 17.185 1.00 92.19 83 HIS A N 1
ATOM 674 C CA . HIS A 1 83 ? -0.048 -2.268 17.861 1.00 92.19 83 HIS A CA 1
ATOM 675 C C . HIS A 1 83 ? -0.772 -2.840 19.087 1.00 92.19 83 HIS A C 1
ATOM 677 O O . HIS A 1 83 ? -0.858 -2.145 20.089 1.00 92.19 83 HIS A O 1
ATOM 683 N N . GLY A 1 84 ? -1.279 -4.073 19.001 1.00 79.25 84 GLY A N 1
ATOM 684 C CA . GLY A 1 84 ? -1.992 -4.735 20.100 1.00 79.25 84 GLY A CA 1
ATOM 685 C C . GLY A 1 84 ? -1.106 -5.530 21.062 1.00 79.25 84 GLY A C 1
ATOM 686 O O . GLY A 1 84 ? -1.638 -6.208 21.927 1.00 79.25 84 GLY A O 1
ATOM 687 N N . SER A 1 85 ? 0.219 -5.511 20.892 1.00 73.12 85 SER A N 1
ATOM 688 C CA . SER A 1 85 ? 1.167 -6.190 21.786 1.00 73.12 85 SER A CA 1
ATOM 689 C C . SER A 1 85 ? 1.671 -5.273 22.907 1.00 73.12 85 SER A C 1
ATOM 691 O O . SER A 1 85 ? 2.854 -5.326 23.239 1.00 73.12 85 SER A O 1
ATOM 693 N N . VAL A 1 86 ? 0.803 -4.398 23.418 1.00 57.41 86 VAL A N 1
ATOM 694 C CA . VAL A 1 86 ? 1.071 -3.512 24.560 1.00 57.41 86 VAL A CA 1
ATOM 695 C C . VAL A 1 86 ? 0.115 -3.878 25.679 1.00 57.41 86 VAL A C 1
ATOM 697 O O . VAL A 1 86 ? -1.076 -4.075 25.351 1.00 57.41 86 VAL A O 1
#

Sequence (86 aa):
MHYLKIVCDLLLSHGINQGIFLAQASHVKHLKANRLFPCDQCFYSAISKADLVKHYRKHTGERPHCCEFCGRRFSLKQNLRRHGSV

pLDDT: mean 72.59, std 19.01, range [34.28, 94.75]

Foldseek 3Di:
DVVVVVVVVVVVPDPDPVVQQVVVVVLVVVCVVVCWDADNNDSDTHNDPVVNVLVCCVVVVDFPDADPPPRDTHSDPVVSVVVPPD

InterPro domains:
  IPR013087 Zinc finger C2H2-type [PF00096] (37-59)
  IPR013087 Zinc finger C2H2-type [PS50157] (37-64)
  IPR013087 Zinc finger C2H2-type [PS50157] (65-86)
  IPR036236 Zinc finger C2H2 superfamily [SSF57667] (35-83)

Organism: Trichonephila clavata (NCBI:txid2740835)

Secondary structure (DSSP, 8-state):
-HHHHHHHHHHTTS---HHHHHHHHHHHHHHHHTT-EE-SSSS-EESSHHHHHHHHHHHH----EE-TTT--EESSHHHHHHHS--